Protein AF-A0A2H8TQ65-F1 (afdb_monomer_lite)

Radius of gyration: 16.46 Å; chains: 1; bounding box: 38×28×48 Å

Structure (mmCIF, N/CA/C/O backbone):
data_AF-A0A2H8TQ65-F1
#
_entry.id   AF-A0A2H8TQ65-F1
#
loop_
_atom_site.group_PDB
_atom_site.id
_atom_site.type_symbol
_atom_site.label_atom_id
_atom_site.label_alt_id
_atom_site.label_comp_id
_atom_site.label_asym_id
_atom_site.label_entity_id
_atom_site.label_seq_id
_atom_site.pdbx_PDB_ins_code
_atom_site.Cartn_x
_atom_site.Cartn_y
_atom_site.Cartn_z
_atom_site.occupancy
_atom_site.B_iso_or_equiv
_atom_site.auth_seq_id
_atom_site.auth_comp_id
_atom_site.auth_asym_id
_atom_site.auth_atom_id
_atom_site.pdbx_PDB_model_num
ATOM 1 N N . MET A 1 1 ? 9.289 -12.094 5.005 1.00 78.88 1 MET A N 1
ATOM 2 C CA . MET A 1 1 ? 9.339 -11.238 3.793 1.00 78.88 1 MET A CA 1
ATOM 3 C C . MET A 1 1 ? 9.386 -9.765 4.197 1.00 78.88 1 MET A C 1
ATOM 5 O O . MET A 1 1 ? 8.869 -9.458 5.260 1.00 78.88 1 MET A O 1
ATOM 9 N N . TYR A 1 2 ? 9.987 -8.863 3.402 1.00 85.81 2 TYR A N 1
ATOM 10 C CA . TYR A 1 2 ? 10.175 -7.441 3.773 1.00 85.81 2 TYR A CA 1
ATOM 11 C C . TYR A 1 2 ? 8.890 -6.758 4.275 1.00 85.81 2 TYR A C 1
ATOM 13 O O . TYR A 1 2 ? 8.906 -6.097 5.307 1.00 85.81 2 TYR A O 1
ATOM 21 N N . LEU A 1 3 ? 7.748 -7.005 3.622 1.00 86.94 3 LEU A N 1
ATOM 22 C CA . LEU A 1 3 ? 6.454 -6.434 4.022 1.00 86.94 3 LEU A CA 1
ATOM 23 C C . LEU A 1 3 ? 5.977 -6.828 5.429 1.00 86.94 3 LEU A C 1
ATOM 25 O O . LEU A 1 3 ? 5.141 -6.139 6.008 1.00 86.94 3 LEU A O 1
ATOM 29 N N . GLU A 1 4 ? 6.499 -7.907 6.008 1.00 87.75 4 GLU A N 1
ATOM 30 C CA . GLU A 1 4 ? 6.149 -8.306 7.375 1.00 87.75 4 GLU A CA 1
ATOM 31 C C . GLU A 1 4 ? 6.727 -7.342 8.425 1.00 87.75 4 GLU A C 1
ATOM 33 O O . GLU A 1 4 ? 6.226 -7.298 9.544 1.00 87.75 4 GLU A O 1
ATOM 38 N N . TYR A 1 5 ? 7.772 -6.577 8.086 1.00 86.62 5 TYR A N 1
ATOM 39 C CA . TYR A 1 5 ? 8.479 -5.684 9.015 1.00 86.62 5 TYR A CA 1
ATOM 40 C C . TYR A 1 5 ? 8.850 -4.316 8.425 1.00 86.62 5 TYR A C 1
ATOM 42 O O . TYR A 1 5 ? 9.547 -3.539 9.087 1.00 86.62 5 TYR A O 1
ATOM 50 N N . CYS A 1 6 ? 8.411 -4.015 7.197 1.00 88.44 6 CYS A N 1
ATOM 51 C CA . CYS A 1 6 ? 8.615 -2.710 6.578 1.00 88.44 6 CYS A CA 1
ATOM 52 C C . CYS A 1 6 ? 7.964 -1.613 7.420 1.00 88.44 6 CYS A C 1
ATOM 54 O O . CYS A 1 6 ? 6.943 -1.849 8.080 1.00 88.44 6 CYS A O 1
ATOM 56 N N . ASP A 1 7 ? 8.548 -0.424 7.385 1.00 89.94 7 ASP A N 1
ATOM 57 C CA . ASP A 1 7 ? 8.004 0.710 8.113 1.00 89.94 7 ASP A CA 1
ATOM 58 C C . ASP A 1 7 ? 6.762 1.253 7.397 1.00 89.94 7 ASP A C 1
ATOM 60 O O . ASP A 1 7 ? 6.669 1.277 6.161 1.00 89.94 7 ASP A O 1
ATOM 64 N N . ILE A 1 8 ? 5.773 1.623 8.206 1.00 92.69 8 ILE A N 1
ATOM 65 C CA . ILE A 1 8 ? 4.498 2.176 7.764 1.00 92.69 8 ILE A CA 1
ATOM 66 C C . ILE A 1 8 ? 4.249 3.496 8.487 1.00 92.69 8 ILE A C 1
ATOM 68 O O . ILE A 1 8 ? 4.570 3.644 9.665 1.00 92.69 8 ILE A O 1
ATOM 72 N N . GLU A 1 9 ? 3.671 4.457 7.780 1.00 93.94 9 GLU A N 1
ATOM 73 C CA . GLU A 1 9 ? 3.347 5.778 8.313 1.00 93.94 9 GLU A CA 1
ATOM 74 C C . GLU A 1 9 ? 1.854 5.876 8.589 1.00 93.94 9 GLU A C 1
ATOM 76 O O . GLU A 1 9 ? 1.044 5.445 7.767 1.00 93.94 9 GLU A O 1
ATOM 81 N N . TYR A 1 10 ? 1.472 6.470 9.719 1.00 94.44 10 TYR A N 1
ATOM 82 C CA . TYR A 1 10 ? 0.075 6.828 9.954 1.00 94.44 10 TYR A CA 1
ATOM 83 C C . TYR A 1 10 ? -0.437 7.756 8.844 1.00 94.44 10 TYR A C 1
ATOM 85 O O . TYR A 1 10 ? 0.244 8.705 8.457 1.00 94.44 10 TYR A O 1
ATOM 93 N N . PHE A 1 11 ? -1.655 7.509 8.359 1.00 94.75 11 PHE A N 1
ATOM 94 C CA . PHE A 1 11 ? -2.254 8.321 7.304 1.00 94.75 11 PHE A CA 1
ATOM 95 C C . PHE A 1 11 ? -3.602 8.924 7.696 1.00 94.75 11 PHE A C 1
ATOM 97 O O . PHE A 1 11 ? -3.734 10.148 7.757 1.00 94.75 11 PHE A O 1
ATOM 104 N N . SER A 1 12 ? -4.613 8.091 7.945 1.00 95.06 12 SER A N 1
ATOM 105 C CA . SER A 1 12 ? -5.949 8.562 8.322 1.00 95.06 12 SER A CA 1
ATOM 106 C C . SER A 1 12 ? -6.771 7.451 8.960 1.00 95.06 12 SER A C 1
ATOM 108 O O . SER A 1 12 ? -6.929 6.381 8.368 1.00 95.06 12 SER A O 1
ATOM 110 N N . GLY A 1 13 ? -7.305 7.707 10.156 1.00 92.50 13 GLY A N 1
ATOM 111 C CA . GLY A 1 13 ? -8.071 6.718 10.911 1.00 92.50 13 GLY A CA 1
ATOM 112 C C . GLY A 1 13 ? -7.276 5.407 11.056 1.00 92.50 13 GLY A C 1
ATOM 113 O O . GLY A 1 13 ? -6.128 5.448 11.494 1.00 92.50 13 GLY A O 1
ATOM 114 N N . PRO A 1 14 ? -7.826 4.246 10.663 1.00 93.44 14 PRO A N 1
ATOM 115 C CA . PRO A 1 14 ? -7.130 2.957 10.736 1.00 93.44 14 PRO A CA 1
ATOM 116 C C . PRO A 1 14 ? -6.158 2.689 9.567 1.00 93.44 14 PRO A C 1
ATOM 118 O O . PRO A 1 14 ? -5.599 1.595 9.475 1.00 93.44 14 PRO A O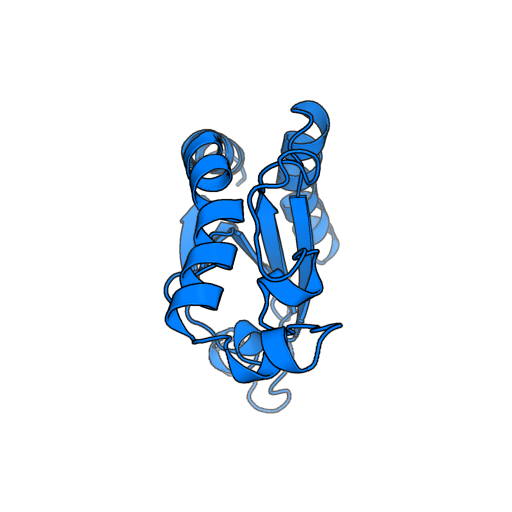 1
ATOM 121 N N . CYS A 1 15 ? -5.992 3.640 8.643 1.00 95.81 15 CYS A N 1
ATOM 122 C CA . CYS A 1 15 ? -5.192 3.488 7.433 1.00 95.81 15 CYS A CA 1
ATOM 123 C C . CYS A 1 15 ? -3.773 4.050 7.610 1.00 95.81 15 CYS A C 1
ATOM 125 O O . CYS A 1 15 ? -3.579 5.163 8.110 1.00 95.81 15 CYS A O 1
ATOM 127 N N . TYR A 1 16 ? -2.795 3.309 7.094 1.00 96.00 16 TYR A N 1
ATOM 128 C CA . TYR A 1 16 ? -1.375 3.657 7.032 1.00 96.00 16 TYR A CA 1
ATOM 129 C C . TYR A 1 16 ? -0.875 3.683 5.577 1.00 96.00 16 TYR A C 1
ATOM 131 O O . TYR A 1 16 ? -1.568 3.212 4.672 1.00 96.00 16 TYR A O 1
ATOM 139 N N . LYS A 1 17 ? 0.337 4.200 5.348 1.00 96.25 17 LYS A N 1
ATOM 140 C CA . LYS A 1 17 ? 1.057 4.184 4.061 1.00 96.25 17 LYS A CA 1
ATOM 141 C C . LYS A 1 17 ? 2.366 3.411 4.159 1.00 96.25 17 LYS A C 1
ATOM 143 O O . LYS A 1 17 ? 3.012 3.419 5.202 1.00 96.25 17 LYS A O 1
ATOM 148 N N . ILE A 1 18 ? 2.788 2.795 3.057 1.00 92.88 18 ILE A N 1
ATOM 149 C CA . ILE A 1 18 ? 4.133 2.210 2.935 1.00 92.88 18 ILE A CA 1
ATOM 150 C C . ILE A 1 18 ? 5.140 3.328 2.630 1.00 92.88 18 ILE A C 1
ATOM 152 O O . ILE A 1 18 ? 4.923 4.097 1.691 1.00 92.88 18 ILE A O 1
ATOM 156 N N . ILE A 1 19 ? 6.239 3.408 3.385 1.00 87.88 19 ILE A N 1
ATOM 157 C CA . ILE A 1 19 ? 7.237 4.483 3.238 1.00 87.88 19 ILE A CA 1
ATOM 158 C C . ILE A 1 19 ? 8.365 4.049 2.292 1.00 87.88 19 ILE A C 1
ATOM 160 O O . ILE A 1 19 ? 8.502 4.574 1.183 1.00 87.88 19 ILE A O 1
ATOM 164 N N . ASP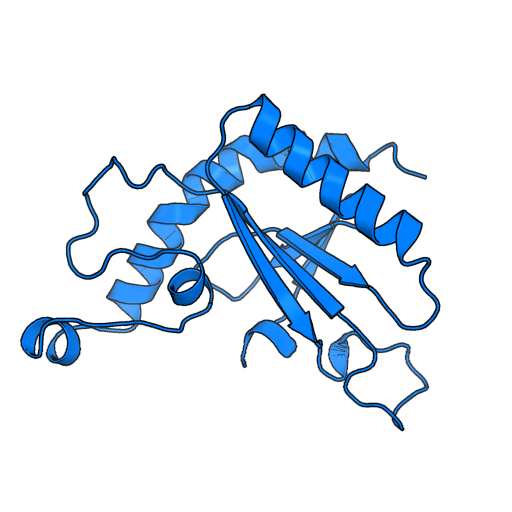 A 1 20 ? 9.108 3.019 2.696 1.00 85.56 20 ASP A N 1
ATOM 165 C CA . ASP A 1 20 ? 10.388 2.629 2.091 1.00 85.56 20 ASP A CA 1
ATOM 166 C C . ASP A 1 20 ? 10.244 1.474 1.097 1.00 85.56 20 ASP A C 1
ATOM 168 O O . ASP A 1 20 ? 10.980 0.488 1.110 1.00 85.56 20 ASP A O 1
ATOM 172 N N . TYR A 1 21 ? 9.248 1.581 0.219 1.00 91.44 21 TYR A N 1
ATOM 173 C CA . TYR A 1 21 ? 9.010 0.591 -0.824 1.00 91.44 21 TYR A CA 1
ATOM 174 C C . TYR A 1 21 ? 8.591 1.263 -2.143 1.00 91.44 21 TYR A C 1
ATOM 176 O O . TYR A 1 21 ? 7.879 2.279 -2.112 1.00 91.44 21 TYR A O 1
ATOM 184 N N . PRO A 1 22 ? 9.027 0.746 -3.312 1.00 92.44 22 PRO A N 1
ATOM 185 C CA . PRO A 1 22 ? 8.710 1.361 -4.599 1.00 92.44 22 PRO A CA 1
ATOM 186 C C . PRO A 1 22 ? 7.214 1.342 -4.921 1.00 92.44 22 PRO A C 1
ATOM 188 O O . PRO A 1 22 ? 6.691 2.351 -5.389 1.00 92.44 22 PRO A O 1
ATOM 191 N N . SER A 1 23 ? 6.516 0.240 -4.628 1.00 93.56 23 SER A N 1
ATOM 192 C CA . SER A 1 23 ? 5.063 0.145 -4.808 1.00 93.56 23 SER A CA 1
ATOM 193 C C . SER A 1 23 ? 4.333 0.995 -3.763 1.00 93.56 23 SER A C 1
ATOM 195 O O . SER A 1 23 ? 4.323 0.650 -2.578 1.00 93.56 23 SER A O 1
ATOM 197 N N . LYS A 1 24 ? 3.683 2.082 -4.188 1.00 95.12 24 LYS A N 1
ATOM 198 C CA . LYS A 1 24 ? 2.918 2.980 -3.310 1.00 95.12 24 LYS A CA 1
ATOM 199 C C . LYS A 1 24 ? 1.557 2.387 -2.976 1.00 95.12 24 LYS A C 1
ATOM 201 O O . LYS A 1 24 ? 0.770 2.082 -3.867 1.00 95.12 24 LYS A O 1
ATOM 206 N N . GLY A 1 25 ? 1.284 2.206 -1.688 1.00 95.88 25 GLY A N 1
ATOM 207 C CA . GLY A 1 25 ? 0.078 1.530 -1.230 1.00 95.88 25 GLY A CA 1
ATOM 208 C C . GLY A 1 25 ? -0.313 1.892 0.192 1.00 95.88 25 GLY A C 1
ATOM 209 O O . GLY A 1 25 ? 0.443 2.529 0.932 1.00 95.88 25 GLY A O 1
ATOM 210 N N . PHE A 1 26 ? -1.513 1.456 0.546 1.00 97.44 26 PHE A N 1
ATOM 211 C CA . PHE A 1 26 ? -2.106 1.611 1.864 1.00 97.44 26 PHE A CA 1
ATOM 212 C C . PHE A 1 26 ? -1.970 0.324 2.668 1.00 97.44 26 PHE A C 1
ATOM 214 O O . PHE A 1 26 ? -1.909 -0.771 2.101 1.00 97.44 26 PHE A O 1
ATOM 221 N N . VAL A 1 27 ? -1.936 0.458 3.991 1.00 96.38 27 VAL A N 1
ATOM 222 C CA . VAL A 1 27 ? -1.791 -0.667 4.915 1.00 96.38 27 VAL A CA 1
ATOM 223 C C . VAL A 1 27 ? -2.813 -0.556 6.036 1.00 96.38 27 VAL A C 1
ATOM 225 O O . VAL A 1 27 ? -3.004 0.514 6.609 1.00 96.38 27 VAL A O 1
ATOM 228 N N . PHE A 1 28 ? -3.436 -1.680 6.370 1.00 95.88 28 PHE A N 1
ATOM 229 C CA . PHE A 1 28 ? -4.248 -1.849 7.571 1.00 95.88 28 PHE A CA 1
ATOM 230 C C . PHE A 1 28 ? -3.620 -2.922 8.447 1.00 95.88 28 PHE A C 1
ATOM 232 O O . PHE A 1 28 ? -3.145 -3.938 7.936 1.00 95.88 28 PHE A O 1
ATOM 239 N N . VAL A 1 29 ? -3.643 -2.710 9.760 1.00 93.94 29 VAL A N 1
ATOM 240 C CA . VAL A 1 29 ? -3.070 -3.639 10.737 1.00 93.94 29 VAL A CA 1
ATOM 241 C C . VAL A 1 29 ? -4.180 -4.148 11.646 1.00 93.94 29 VAL A C 1
ATOM 243 O O . VAL A 1 29 ? -4.878 -3.352 12.265 1.00 93.94 29 VAL A O 1
ATOM 246 N N . LEU A 1 30 ? -4.346 -5.466 11.703 1.00 92.44 30 LEU A N 1
ATOM 247 C CA . LEU A 1 30 ? -5.160 -6.160 12.695 1.00 92.44 30 LEU A CA 1
ATOM 248 C C . LEU A 1 30 ? -4.228 -6.645 13.800 1.00 92.44 30 LEU A C 1
ATOM 250 O O . LEU A 1 30 ? -3.359 -7.484 13.542 1.00 92.44 30 LEU A O 1
ATOM 254 N N . LYS A 1 31 ? -4.414 -6.139 15.013 1.00 88.38 31 LYS A N 1
ATOM 255 C CA . LYS A 1 31 ? -3.644 -6.522 16.195 1.00 88.38 31 LYS A CA 1
ATOM 256 C C . LYS A 1 31 ? -4.391 -7.543 17.041 1.00 88.38 31 LYS A C 1
ATOM 258 O O . LYS A 1 31 ? -5.604 -7.724 16.926 1.00 88.38 31 LYS A O 1
ATOM 263 N N . SER A 1 32 ? -3.658 -8.207 17.930 1.00 82.44 32 SER A N 1
ATOM 264 C CA . SER A 1 32 ? -4.268 -9.059 18.951 1.00 82.44 32 SER A CA 1
ATOM 265 C C . SER A 1 32 ? -5.231 -8.237 19.819 1.00 82.44 32 SER A C 1
ATOM 267 O O . SER A 1 32 ? -4.859 -7.183 20.335 1.00 82.44 32 SER A O 1
ATOM 269 N N . GLY A 1 33 ? -6.471 -8.709 19.960 1.00 82.81 33 GLY A N 1
ATOM 270 C CA . GLY A 1 33 ? -7.541 -8.019 20.690 1.00 82.81 33 GLY A CA 1
ATOM 271 C C . GLY A 1 33 ? -8.449 -7.131 19.832 1.00 82.81 33 GLY A C 1
ATOM 272 O O . GLY A 1 33 ? -9.528 -6.762 20.296 1.00 82.81 33 GLY A O 1
ATOM 273 N N . ASP A 1 34 ? -8.082 -6.841 18.581 1.00 88.00 34 ASP A N 1
ATOM 274 C CA . ASP A 1 34 ? -8.953 -6.094 17.674 1.00 88.00 34 ASP A CA 1
ATOM 275 C C . ASP A 1 34 ? -10.176 -6.928 17.255 1.00 88.00 34 ASP A C 1
ATOM 277 O O . ASP A 1 34 ? -10.109 -8.142 17.033 1.00 88.00 34 ASP A O 1
ATOM 281 N N . SER A 1 35 ? -11.317 -6.260 17.067 1.00 92.94 35 SER A N 1
ATOM 282 C CA . SER A 1 35 ? -12.498 -6.891 16.470 1.00 92.94 35 SER A CA 1
ATOM 283 C C . SER A 1 35 ? -12.232 -7.201 14.998 1.00 92.94 35 SER A C 1
ATOM 285 O O . SER A 1 35 ? -12.227 -6.297 14.157 1.00 92.94 35 SER A O 1
ATOM 287 N N . LEU A 1 36 ? -12.109 -8.490 14.663 1.00 93.56 36 LEU A N 1
ATOM 288 C CA . LEU A 1 36 ? -11.977 -8.948 13.276 1.00 93.56 36 LEU A CA 1
ATOM 289 C C . LEU A 1 36 ? -13.106 -8.401 12.389 1.00 93.56 36 LEU A C 1
ATOM 291 O O . LEU A 1 36 ? -12.867 -7.993 11.257 1.00 93.56 36 LEU A O 1
ATOM 295 N N . SER A 1 37 ? -14.337 -8.352 12.907 1.00 95.75 37 SER A N 1
ATOM 296 C CA . SER A 1 37 ? -15.485 -7.845 12.148 1.00 95.75 37 SER A CA 1
ATOM 297 C C . SER A 1 37 ? -15.361 -6.353 11.825 1.00 95.75 37 SER A C 1
ATOM 299 O O . SER A 1 37 ? -15.666 -5.941 10.707 1.00 95.75 37 SER A O 1
ATOM 301 N N . SER A 1 38 ? -14.880 -5.546 12.775 1.00 94.19 38 SER A N 1
ATOM 302 C CA . SER A 1 38 ? -14.648 -4.115 12.570 1.00 94.19 38 SER A CA 1
ATOM 303 C C . SER A 1 38 ? -13.485 -3.892 11.608 1.00 94.19 38 SER A C 1
ATOM 305 O O . SER A 1 38 ? -13.599 -3.086 10.690 1.00 94.19 38 SER A O 1
ATOM 307 N N . PHE A 1 39 ? -12.411 -4.670 11.747 1.00 95.38 39 PHE A N 1
ATOM 308 C CA . PHE A 1 39 ? -11.267 -4.629 10.842 1.00 95.38 39 PHE A CA 1
ATOM 309 C C . PHE A 1 39 ? -11.653 -4.951 9.393 1.00 95.38 39 PHE A C 1
ATOM 311 O O . PHE A 1 39 ? -11.334 -4.192 8.479 1.00 95.38 39 PHE A O 1
ATOM 318 N N . VAL A 1 40 ? -12.399 -6.038 9.170 1.00 96.38 40 VAL A N 1
ATOM 319 C CA . VAL A 1 40 ? -12.863 -6.418 7.827 1.00 96.38 40 VAL A CA 1
ATOM 320 C C . VAL A 1 40 ? -13.755 -5.330 7.229 1.00 96.38 40 VAL A C 1
ATOM 322 O O . VAL A 1 40 ? -13.584 -4.998 6.059 1.00 96.38 40 VAL A O 1
ATOM 325 N N . LYS A 1 41 ? -14.658 -4.725 8.016 1.00 96.06 41 LYS A N 1
ATOM 326 C CA . LYS A 1 41 ? -15.475 -3.584 7.562 1.00 96.06 41 LYS A CA 1
ATOM 327 C C . LYS A 1 41 ? -14.602 -2.407 7.130 1.00 96.06 41 LYS A C 1
ATOM 329 O O . LYS A 1 41 ? -14.807 -1.868 6.048 1.00 96.06 41 LYS A O 1
ATOM 334 N N . THR A 1 42 ? -13.610 -2.050 7.939 1.00 95.75 42 THR A N 1
ATOM 335 C CA . THR A 1 42 ? -12.656 -0.977 7.644 1.00 95.75 42 THR A CA 1
ATOM 336 C C . THR A 1 42 ? -11.926 -1.199 6.323 1.00 95.75 42 THR A C 1
ATOM 338 O O . THR A 1 42 ? -11.898 -0.301 5.484 1.00 95.75 42 THR A O 1
ATOM 341 N N . VAL A 1 43 ? -11.371 -2.394 6.111 1.00 97.62 43 VAL A N 1
ATOM 342 C CA . VAL A 1 43 ? -10.672 -2.753 4.868 1.00 97.62 43 VAL A CA 1
ATOM 343 C C . VAL A 1 43 ? -11.645 -2.744 3.682 1.00 97.62 43 VAL A C 1
ATOM 345 O O . VAL A 1 43 ? -11.331 -2.228 2.607 1.00 97.62 43 VAL A O 1
ATOM 348 N N . PHE A 1 44 ? -12.857 -3.267 3.883 1.00 97.31 44 PHE A N 1
ATOM 349 C CA . PHE A 1 44 ? -13.890 -3.324 2.854 1.00 97.31 44 PHE A CA 1
ATOM 350 C C . PHE A 1 44 ? -14.340 -1.938 2.379 1.00 97.31 44 PHE A C 1
ATOM 352 O O . PHE A 1 44 ? -14.643 -1.793 1.201 1.00 97.31 44 PHE A O 1
ATOM 359 N N . ILE A 1 45 ? -14.343 -0.909 3.233 1.00 97.19 45 ILE A N 1
ATOM 360 C CA . ILE A 1 45 ? -14.700 0.465 2.832 1.00 97.19 45 ILE A CA 1
ATOM 361 C C . ILE A 1 45 ? -13.805 0.963 1.688 1.00 97.19 45 ILE A C 1
ATOM 363 O O . ILE A 1 45 ? -14.321 1.445 0.677 1.00 97.19 45 ILE A O 1
ATOM 367 N N . MET A 1 46 ? -12.485 0.785 1.799 1.00 97.31 46 MET A N 1
ATOM 368 C CA . MET A 1 46 ? -11.547 1.145 0.731 1.00 97.31 46 MET A CA 1
ATOM 369 C C . MET A 1 46 ? -11.753 0.277 -0.511 1.00 97.31 46 MET A C 1
ATOM 371 O O . MET A 1 46 ? -11.828 0.807 -1.616 1.00 97.31 46 MET A O 1
ATOM 375 N N . ILE A 1 47 ? -11.864 -1.046 -0.348 1.00 97.69 47 ILE A N 1
ATOM 376 C CA . ILE A 1 47 ? -12.047 -1.966 -1.483 1.00 97.69 47 ILE A CA 1
ATOM 377 C C . ILE A 1 47 ? -13.326 -1.624 -2.249 1.00 97.69 47 ILE A C 1
ATOM 379 O O . ILE A 1 47 ? -13.302 -1.527 -3.474 1.00 97.69 47 ILE A O 1
ATOM 383 N N . ASN A 1 48 ? -14.429 -1.385 -1.540 1.00 97.94 48 ASN A N 1
ATOM 384 C CA . ASN A 1 48 ? -15.693 -0.989 -2.140 1.00 97.94 48 ASN A CA 1
ATOM 385 C C . ASN A 1 48 ? -15.547 0.345 -2.882 1.00 97.94 48 ASN A C 1
ATOM 387 O O . ASN A 1 48 ? -15.979 0.436 -4.023 1.00 97.94 48 ASN A O 1
ATOM 391 N N . TYR A 1 49 ? -14.884 1.355 -2.305 1.00 97.69 49 TYR A N 1
ATOM 392 C CA . TYR A 1 49 ? -14.592 2.602 -3.025 1.00 97.69 49 TYR A CA 1
ATOM 393 C C . TYR A 1 49 ? -13.838 2.343 -4.343 1.00 97.69 49 TYR A C 1
ATOM 395 O O . TYR A 1 49 ? -14.266 2.821 -5.396 1.00 97.69 49 TYR A O 1
ATOM 403 N N . LEU A 1 50 ? -12.766 1.543 -4.309 1.00 97.56 50 LEU A N 1
ATOM 404 C CA . LEU A 1 50 ? -11.973 1.221 -5.499 1.00 97.56 50 LEU A CA 1
ATOM 405 C C . LEU A 1 50 ? -12.813 0.487 -6.553 1.00 97.56 50 LEU A C 1
ATOM 407 O O . LEU A 1 50 ? -12.727 0.807 -7.737 1.00 97.56 50 LEU A O 1
ATOM 411 N N . GLN A 1 51 ? -13.668 -0.446 -6.128 1.00 97.25 51 GLN A N 1
ATOM 412 C CA . GLN A 1 51 ? -14.594 -1.160 -7.008 1.00 97.25 51 GLN A CA 1
ATOM 413 C C . GLN A 1 51 ? -15.631 -0.223 -7.640 1.00 97.25 51 GLN A C 1
ATOM 415 O O . GLN A 1 51 ? -15.791 -0.238 -8.857 1.00 97.25 51 GLN A O 1
ATOM 420 N N . GLN A 1 52 ? -16.284 0.641 -6.856 1.00 97.69 52 GLN A N 1
ATOM 421 C CA . GLN A 1 52 ? -17.282 1.595 -7.364 1.00 97.69 52 GLN A CA 1
ATOM 422 C C . GLN A 1 52 ? -16.683 2.596 -8.361 1.00 97.69 52 GLN A C 1
ATOM 424 O O . GLN A 1 52 ? -17.365 3.066 -9.271 1.00 97.69 52 GLN A O 1
ATOM 429 N N . LYS A 1 53 ? -15.398 2.926 -8.207 1.00 96.44 53 LYS A N 1
ATOM 430 C CA . LYS A 1 53 ? -14.659 3.809 -9.117 1.00 96.44 53 LYS A CA 1
ATOM 431 C C . LYS A 1 53 ? -13.997 3.073 -10.288 1.00 96.44 53 LYS A C 1
ATOM 433 O O . LYS A 1 53 ? -13.357 3.727 -11.104 1.00 96.44 53 LYS A O 1
ATOM 438 N N . ASN A 1 54 ? -14.159 1.750 -10.396 1.00 94.88 54 ASN A N 1
ATOM 439 C CA . ASN A 1 54 ? -13.486 0.900 -11.386 1.00 94.88 54 ASN A CA 1
ATOM 440 C C . ASN A 1 54 ? -11.954 1.061 -11.389 1.00 94.88 54 ASN A C 1
ATOM 442 O O . ASN A 1 54 ? -11.320 1.053 -12.443 1.00 94.88 54 ASN A O 1
ATOM 446 N N . ILE A 1 55 ? -11.352 1.214 -10.208 1.00 94.75 55 ILE A N 1
ATOM 447 C CA . ILE A 1 55 ? -9.905 1.375 -10.048 1.00 94.75 55 ILE A CA 1
ATOM 448 C C . ILE A 1 55 ? -9.271 -0.010 -9.870 1.00 94.75 55 ILE A C 1
ATOM 450 O O . ILE A 1 55 ? -9.580 -0.702 -8.889 1.00 94.75 55 ILE A O 1
ATOM 454 N N . PRO A 1 56 ? -8.374 -0.440 -10.778 1.00 93.94 56 PRO A N 1
ATOM 455 C CA . PRO A 1 56 ? -7.646 -1.688 -10.616 1.00 93.94 56 PRO A CA 1
ATOM 456 C C . PRO A 1 56 ? -6.807 -1.664 -9.338 1.00 93.94 56 PRO A C 1
ATOM 458 O O . PRO A 1 56 ? -6.146 -0.672 -9.024 1.00 93.94 56 PRO A O 1
ATOM 461 N N . HIS A 1 57 ? -6.825 -2.767 -8.597 1.00 94.44 57 HIS A N 1
ATOM 462 C CA . HIS A 1 57 ? -6.105 -2.863 -7.336 1.00 94.44 57 HIS A CA 1
ATOM 463 C C . HIS A 1 57 ? -5.655 -4.290 -7.038 1.00 94.44 57 HIS A C 1
ATOM 465 O O . HIS A 1 57 ? -6.260 -5.263 -7.487 1.00 94.44 57 HIS A O 1
ATOM 471 N N . ASN A 1 58 ? -4.585 -4.403 -6.258 1.00 94.25 58 ASN A N 1
ATOM 472 C CA . ASN A 1 58 ? -4.121 -5.660 -5.688 1.00 94.25 58 ASN A CA 1
ATOM 473 C C . ASN A 1 58 ? -4.217 -5.598 -4.167 1.00 94.25 58 ASN A C 1
ATOM 475 O O . ASN A 1 58 ? -3.959 -4.558 -3.562 1.00 94.25 58 ASN A O 1
ATOM 479 N N . ILE A 1 59 ? -4.566 -6.734 -3.566 1.00 94.69 59 ILE A N 1
ATOM 480 C CA . ILE A 1 59 ? -4.655 -6.906 -2.118 1.00 94.69 59 ILE A CA 1
ATOM 481 C C . ILE A 1 59 ? -3.686 -8.015 -1.730 1.00 94.69 59 ILE A C 1
ATOM 483 O O . ILE A 1 59 ? -3.653 -9.064 -2.377 1.00 94.69 59 ILE A O 1
ATOM 487 N N . PHE A 1 60 ? -2.915 -7.793 -0.674 1.00 93.69 60 PHE A N 1
ATOM 488 C CA . PHE A 1 60 ? -2.006 -8.792 -0.133 1.00 93.69 60 PHE A CA 1
ATOM 489 C C . PHE A 1 60 ? -2.098 -8.845 1.386 1.00 93.69 60 PHE A C 1
ATOM 491 O O . PHE A 1 60 ? -2.169 -7.815 2.05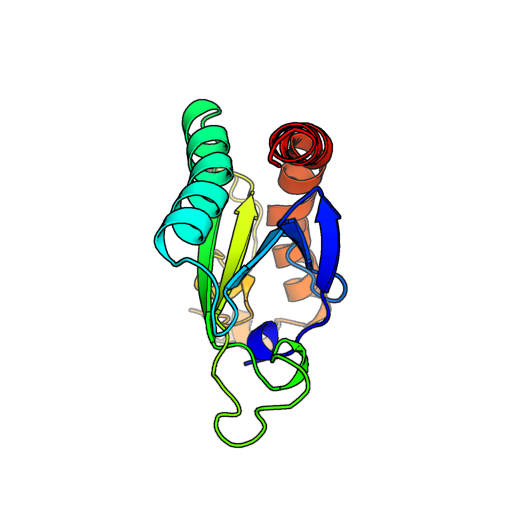1 1.00 93.69 60 PHE A O 1
ATOM 498 N N . LEU A 1 61 ? -2.106 -10.057 1.933 1.00 93.25 61 LEU A N 1
ATOM 499 C CA . LEU A 1 61 ? -2.249 -10.300 3.360 1.00 93.25 61 LEU A CA 1
ATOM 500 C C . LEU A 1 61 ? -1.032 -11.062 3.861 1.00 93.25 61 LEU A C 1
ATOM 502 O O . LEU A 1 61 ? -0.631 -12.064 3.272 1.00 93.25 61 LEU A O 1
ATOM 506 N N . THR A 1 62 ? -0.473 -10.612 4.977 1.00 90.81 62 THR A N 1
ATOM 507 C CA . THR A 1 62 ? 0.624 -11.307 5.650 1.00 90.81 62 THR A CA 1
ATOM 508 C C . THR A 1 62 ? 0.557 -11.091 7.150 1.00 90.81 62 THR A C 1
ATOM 510 O O . THR A 1 62 ? -0.002 -10.103 7.622 1.00 90.81 62 THR A O 1
ATOM 513 N N . ARG A 1 63 ? 1.157 -11.996 7.921 1.00 89.00 63 ARG A N 1
ATOM 514 C CA . ARG A 1 63 ? 1.426 -11.717 9.334 1.00 89.00 63 ARG A CA 1
ATOM 515 C C . ARG A 1 63 ? 2.472 -10.607 9.442 1.00 89.00 63 ARG A C 1
ATOM 517 O O . ARG A 1 63 ? 3.378 -10.548 8.611 1.00 89.00 63 ARG A O 1
ATOM 524 N N . ALA A 1 64 ? 2.337 -9.738 10.435 1.00 82.88 64 ALA A N 1
ATOM 525 C CA . ALA A 1 64 ? 3.378 -8.783 10.795 1.00 82.88 64 ALA A CA 1
ATOM 526 C C . ALA A 1 64 ? 4.377 -9.442 11.758 1.00 82.88 64 ALA A C 1
ATOM 528 O O . ALA A 1 64 ? 4.011 -10.343 12.517 1.00 82.88 64 ALA A O 1
ATOM 529 N N . LEU A 1 65 ? 5.627 -8.987 11.730 1.00 76.12 65 LEU A N 1
ATOM 530 C CA . LEU A 1 65 ? 6.615 -9.279 12.768 1.00 76.12 65 LEU A CA 1
ATOM 531 C C . LEU A 1 65 ? 6.505 -8.269 13.923 1.00 76.12 65 LEU A C 1
ATOM 533 O O . LEU A 1 65 ? 5.651 -7.383 13.939 1.00 76.12 65 LEU A O 1
ATOM 537 N N . THR A 1 66 ? 7.429 -8.397 14.875 1.00 65.50 66 THR A N 1
ATO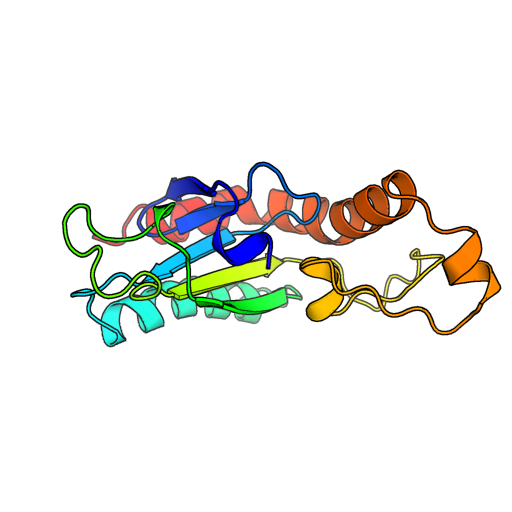M 538 C CA . THR A 1 66 ? 7.472 -7.768 16.201 1.00 65.50 66 THR A CA 1
ATOM 539 C C . THR A 1 66 ? 7.142 -6.272 16.272 1.00 65.50 66 THR A C 1
ATOM 541 O O . THR A 1 66 ? 6.643 -5.821 17.297 1.00 65.50 66 THR A O 1
ATOM 544 N N . LYS A 1 67 ? 7.388 -5.497 15.207 1.00 68.88 67 LYS A N 1
ATOM 545 C CA . LYS A 1 67 ? 7.200 -4.035 15.193 1.00 68.88 67 LYS A CA 1
ATOM 546 C C . LYS A 1 67 ? 5.746 -3.583 15.380 1.00 68.88 67 LYS A C 1
ATOM 548 O O . LYS A 1 67 ? 5.525 -2.515 15.939 1.00 68.88 67 LYS A O 1
ATOM 553 N N . ASP A 1 68 ? 4.782 -4.388 14.940 1.00 67.06 68 ASP A N 1
ATOM 554 C CA . ASP A 1 68 ? 3.356 -4.032 14.998 1.00 67.06 68 ASP A CA 1
ATOM 555 C C . ASP A 1 68 ? 2.615 -4.658 16.183 1.00 67.06 68 ASP A C 1
ATOM 557 O O . ASP A 1 68 ? 1.433 -4.363 16.389 1.00 67.06 68 ASP A O 1
ATOM 561 N N . LEU A 1 69 ? 3.291 -5.530 16.942 1.00 63.53 69 LEU A N 1
ATOM 562 C CA . LEU A 1 69 ? 2.698 -6.222 18.081 1.00 63.53 69 LEU A CA 1
ATOM 563 C C . LEU A 1 69 ? 2.323 -5.221 19.176 1.00 63.53 69 LEU A C 1
ATOM 565 O O . LEU A 1 69 ? 2.948 -4.171 19.346 1.00 63.53 69 LEU A O 1
ATOM 569 N N . ASN A 1 70 ? 1.335 -5.593 19.987 1.00 60.41 70 ASN A N 1
ATOM 570 C CA . ASN A 1 70 ? 1.108 -4.906 21.251 1.00 60.41 70 ASN A CA 1
ATOM 571 C C . ASN A 1 70 ? 2.361 -5.052 22.122 1.00 60.41 70 ASN A C 1
ATOM 573 O O . ASN A 1 70 ? 2.844 -6.162 22.357 1.00 60.41 70 ASN A O 1
ATOM 577 N N . THR A 1 71 ? 2.888 -3.922 22.594 1.00 57.12 71 THR A N 1
ATOM 578 C CA . THR A 1 71 ? 4.061 -3.866 23.469 1.00 57.12 71 THR A CA 1
ATOM 579 C C . THR A 1 71 ? 3.767 -4.643 24.753 1.00 57.12 71 THR A C 1
ATOM 581 O O . THR A 1 71 ? 3.091 -4.132 25.642 1.00 57.12 71 THR A O 1
ATOM 584 N N . GLY A 1 72 ? 4.220 -5.894 24.835 1.00 55.19 72 GLY A N 1
ATOM 585 C CA . GLY A 1 72 ? 4.017 -6.748 26.008 1.00 55.19 72 GLY A CA 1
ATOM 586 C C . GLY A 1 72 ? 3.839 -8.235 25.707 1.00 55.19 72 GLY A C 1
ATOM 587 O O . GLY A 1 72 ? 4.132 -9.045 26.581 1.00 55.19 72 GLY A O 1
ATOM 588 N N . ASP A 1 73 ? 3.430 -8.613 24.492 1.00 55.75 73 ASP A N 1
ATOM 589 C CA . ASP A 1 73 ? 3.229 -10.021 24.124 1.00 55.75 73 ASP A CA 1
ATOM 590 C C . ASP A 1 73 ? 4.318 -10.509 23.160 1.00 55.75 73 ASP A C 1
ATOM 592 O O . ASP A 1 73 ? 4.129 -10.621 21.950 1.00 55.75 73 ASP A O 1
ATOM 596 N N . PHE A 1 74 ? 5.507 -10.756 23.714 1.00 59.69 74 PHE A N 1
ATOM 597 C CA . PHE A 1 74 ? 6.656 -11.290 22.972 1.00 59.69 74 PHE A CA 1
ATOM 598 C C . PHE A 1 74 ? 6.602 -12.816 22.795 1.00 59.69 74 PHE A C 1
ATOM 600 O O . PHE A 1 74 ? 7.483 -13.383 22.149 1.00 59.69 74 PHE A O 1
ATOM 607 N N . ASN A 1 75 ? 5.592 -13.480 23.368 1.00 60.97 75 ASN A N 1
ATOM 608 C CA . ASN A 1 75 ? 5.462 -14.935 23.327 1.00 60.97 75 ASN A CA 1
ATOM 609 C C . ASN A 1 75 ? 4.900 -15.431 21.983 1.00 60.97 75 ASN A C 1
ATOM 611 O O . ASN A 1 75 ? 5.215 -16.549 21.579 1.00 60.97 75 ASN A O 1
ATOM 615 N N . ASP A 1 76 ? 4.143 -14.595 21.261 1.00 63.75 76 ASP A N 1
ATOM 616 C CA . ASP A 1 76 ? 3.751 -14.830 19.867 1.00 63.75 76 ASP A CA 1
ATOM 617 C C . ASP A 1 76 ? 4.231 -13.676 18.976 1.00 63.75 76 ASP A C 1
ATOM 619 O O . ASP A 1 76 ? 3.547 -12.675 18.752 1.00 63.75 76 ASP A O 1
ATOM 623 N N . LEU A 1 77 ? 5.436 -13.847 18.424 1.00 61.81 77 LEU A N 1
ATOM 624 C CA . LEU A 1 77 ? 6.098 -12.874 17.549 1.00 61.81 77 LEU A CA 1
ATOM 625 C C . LEU A 1 77 ? 5.338 -12.592 16.229 1.00 61.81 77 LEU A C 1
ATOM 627 O O . LEU A 1 77 ? 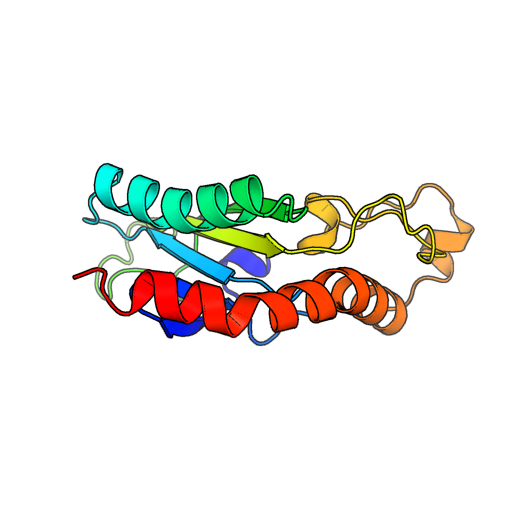5.833 -11.821 15.404 1.00 61.81 77 LEU A O 1
ATOM 631 N N . ARG A 1 78 ? 4.176 -13.228 15.988 1.00 66.00 78 ARG A N 1
ATOM 632 C CA . ARG A 1 78 ? 3.360 -13.105 14.767 1.00 66.00 78 ARG A CA 1
ATOM 633 C C . ARG A 1 78 ? 1.851 -12.977 15.045 1.00 66.00 78 ARG A C 1
ATOM 635 O O . ARG A 1 78 ? 1.031 -13.487 14.266 1.00 66.00 78 ARG A O 1
ATOM 642 N N . ASN A 1 79 ? 1.475 -12.272 16.116 1.00 76.00 79 ASN A N 1
ATOM 643 C CA . ASN A 1 79 ? 0.072 -12.089 16.518 1.00 76.00 79 ASN A CA 1
ATOM 644 C C . ASN A 1 79 ? -0.692 -10.969 15.770 1.00 76.00 79 ASN A C 1
ATOM 646 O O . ASN A 1 79 ? -1.856 -10.716 16.076 1.00 76.00 79 ASN A O 1
ATOM 650 N N . CYS A 1 80 ? -0.071 -10.316 14.782 1.00 85.25 80 CYS A N 1
ATOM 651 C CA . CYS A 1 80 ? -0.684 -9.249 13.984 1.00 85.25 80 CYS A CA 1
ATOM 652 C C . CYS A 1 80 ? -0.778 -9.622 12.496 1.00 85.25 80 CYS A C 1
ATOM 654 O O . CYS A 1 80 ? 0.034 -10.397 11.983 1.00 85.25 80 CYS A O 1
ATOM 656 N N . VAL A 1 81 ? -1.744 -9.043 11.782 1.00 91.44 81 VAL A N 1
ATOM 657 C CA . VAL A 1 81 ? -1.937 -9.206 10.331 1.00 91.44 81 VAL A CA 1
ATOM 658 C C . VAL A 1 81 ? -1.888 -7.843 9.652 1.00 91.44 81 VAL A C 1
ATOM 660 O O . VAL A 1 81 ? -2.585 -6.922 10.063 1.00 91.44 81 VAL A O 1
ATOM 663 N N . ARG A 1 82 ? -1.102 -7.726 8.581 1.00 93.56 82 ARG A N 1
ATOM 664 C CA . ARG A 1 82 ? -1.105 -6.584 7.664 1.00 93.56 82 ARG A CA 1
ATOM 665 C C . ARG A 1 82 ? -1.910 -6.918 6.417 1.00 93.56 82 ARG A C 1
ATOM 667 O O . ARG A 1 82 ? -1.708 -7.972 5.809 1.00 93.56 82 ARG A O 1
ATOM 674 N N . VAL A 1 83 ? -2.768 -5.991 6.012 1.00 96.25 83 VAL A N 1
ATOM 675 C CA . VAL A 1 83 ? -3.448 -5.995 4.716 1.00 96.25 83 VAL A CA 1
ATOM 676 C C . VAL A 1 83 ? -2.923 -4.821 3.907 1.00 96.25 83 VAL A C 1
ATOM 678 O O . VAL A 1 83 ? -3.140 -3.668 4.270 1.00 96.25 83 VAL A O 1
ATOM 681 N N . PHE A 1 84 ? -2.234 -5.128 2.818 1.00 96.06 84 PHE A N 1
ATOM 682 C CA . PHE A 1 84 ? -1.715 -4.167 1.857 1.00 96.06 84 PHE A CA 1
ATOM 683 C C . PHE A 1 84 ? -2.692 -4.009 0.699 1.00 96.06 84 PHE A C 1
ATOM 685 O O . PHE A 1 84 ? -3.197 -5.006 0.178 1.00 96.06 84 PHE A O 1
ATOM 692 N N . ILE A 1 85 ? -2.929 -2.767 0.285 1.00 97.06 85 ILE A N 1
ATOM 693 C CA . ILE A 1 85 ? -3.769 -2.430 -0.864 1.00 97.06 85 ILE A CA 1
ATOM 694 C C . ILE A 1 85 ? -3.002 -1.470 -1.769 1.00 97.06 85 ILE A C 1
ATOM 696 O O . ILE A 1 85 ? -2.658 -0.357 -1.369 1.00 97.06 85 ILE A O 1
ATOM 700 N N . TRP A 1 86 ? -2.769 -1.892 -3.009 1.00 95.88 86 TRP A N 1
ATOM 701 C CA . TRP A 1 86 ? -2.159 -1.065 -4.049 1.00 95.88 86 TRP A CA 1
ATOM 702 C C . TRP A 1 86 ? -3.191 -0.761 -5.122 1.00 95.88 86 TRP A C 1
ATOM 704 O O . TRP A 1 86 ? -3.609 -1.667 -5.845 1.00 95.88 86 TRP A O 1
ATOM 714 N N . ALA A 1 87 ? -3.578 0.507 -5.245 1.00 95.31 87 ALA A N 1
ATOM 715 C CA . ALA A 1 87 ? -4.205 0.984 -6.469 1.00 95.31 87 ALA A CA 1
ATOM 716 C C . ALA A 1 87 ? -3.152 1.023 -7.577 1.00 95.31 87 ALA A C 1
ATOM 718 O O . ALA A 1 87 ? -1.988 1.350 -7.330 1.00 95.31 87 ALA A O 1
ATOM 719 N N . ARG A 1 88 ? -3.551 0.662 -8.792 1.00 91.62 88 ARG A N 1
ATOM 720 C CA . ARG A 1 88 ? -2.618 0.517 -9.903 1.00 91.62 88 ARG A CA 1
ATOM 721 C C . ARG A 1 88 ? -3.231 0.901 -11.234 1.00 91.62 88 ARG A C 1
ATOM 723 O O . ARG A 1 88 ? -4.441 0.795 -11.436 1.00 91.62 88 ARG A O 1
ATOM 730 N N . ILE A 1 89 ? -2.359 1.235 -12.177 1.00 88.12 89 ILE A N 1
ATOM 731 C CA . ILE A 1 89 ? -2.745 1.361 -13.578 1.00 88.12 89 ILE A CA 1
ATOM 732 C C . ILE A 1 89 ? -3.245 0.011 -14.117 1.00 88.12 89 ILE A C 1
ATOM 734 O O . ILE A 1 89 ? -2.819 -1.071 -13.685 1.00 88.12 89 ILE A O 1
ATOM 738 N N . SER A 1 90 ? -4.169 0.082 -15.075 1.00 76.88 90 SER A N 1
ATOM 739 C CA . SER A 1 90 ? -4.729 -1.097 -15.734 1.00 76.88 90 SER A CA 1
ATOM 740 C C . SER A 1 90 ? -3.657 -1.855 -16.520 1.00 76.88 90 SER A C 1
ATOM 742 O O . SER A 1 90 ? -2.854 -1.257 -17.233 1.00 76.88 90 SER A O 1
ATOM 744 N N . SER A 1 91 ? -3.694 -3.188 -16.461 1.00 64.31 91 SER A N 1
ATOM 745 C CA . SER A 1 91 ? -2.777 -4.083 -17.186 1.00 64.31 91 SER A CA 1
ATOM 746 C C . SER A 1 91 ? -2.867 -3.981 -18.720 1.00 64.31 91 SER A C 1
ATOM 748 O O . SER A 1 91 ? -2.065 -4.599 -19.417 1.00 64.31 91 SER A O 1
ATOM 750 N N . GLY A 1 92 ? -3.841 -3.237 -19.261 1.00 56.41 92 GLY A N 1
ATOM 751 C CA . GLY A 1 92 ? -3.956 -2.953 -20.696 1.00 56.41 92 GLY A CA 1
ATOM 752 C C . GLY A 1 92 ? -2.932 -1.939 -21.221 1.00 56.41 92 GLY A C 1
ATOM 753 O O . GLY A 1 92 ? -2.653 -1.927 -22.419 1.00 56.41 92 GLY A O 1
ATOM 754 N N . ASP A 1 93 ? -2.336 -1.128 -20.342 1.00 53.59 93 ASP A N 1
ATOM 755 C CA . ASP A 1 93 ? -1.310 -0.140 -20.689 1.00 53.59 93 ASP A CA 1
ATOM 756 C C . ASP A 1 93 ? 0.067 -0.841 -20.709 1.00 53.59 93 ASP A C 1
ATOM 758 O O . ASP A 1 93 ? 0.841 -0.814 -19.753 1.00 53.59 93 ASP A O 1
ATOM 762 N N . LYS A 1 94 ? 0.335 -1.589 -21.789 1.00 49.75 94 LYS A N 1
ATOM 763 C CA . LYS A 1 94 ? 1.542 -2.416 -22.001 1.00 49.75 94 LYS A CA 1
ATOM 764 C C . LYS A 1 94 ? 2.814 -1.579 -22.232 1.00 49.75 94 LYS A C 1
ATOM 766 O O . LYS A 1 94 ? 3.428 -1.667 -23.290 1.00 49.75 94 LYS A O 1
ATOM 771 N N . ARG A 1 95 ? 3.220 -0.767 -21.257 1.00 53.09 95 ARG A N 1
ATOM 772 C CA . ARG A 1 95 ? 4.491 -0.011 -21.259 1.00 53.09 95 ARG A CA 1
ATOM 773 C C . ARG A 1 95 ? 5.455 -0.512 -20.180 1.00 53.09 95 ARG A C 1
ATOM 775 O O . ARG A 1 95 ? 6.057 0.271 -19.454 1.00 53.09 95 ARG A O 1
ATOM 782 N N . MET A 1 96 ? 5.523 -1.829 -20.010 1.00 55.19 96 MET A N 1
ATOM 783 C CA . MET A 1 96 ? 6.322 -2.486 -18.975 1.00 55.19 96 MET A CA 1
ATOM 784 C C . MET A 1 96 ? 7.223 -3.516 -19.653 1.00 55.19 96 MET A C 1
ATOM 786 O O . MET A 1 96 ? 6.851 -4.672 -19.832 1.00 55.19 96 MET A O 1
ATOM 790 N N . ASP A 1 97 ? 8.398 -3.062 -20.078 1.00 54.91 97 ASP A N 1
ATOM 791 C CA . ASP A 1 97 ? 9.233 -3.736 -21.081 1.00 54.91 97 ASP A CA 1
ATOM 792 C C . ASP A 1 97 ? 10.055 -4.929 -20.543 1.00 54.91 97 ASP A C 1
ATOM 794 O O . ASP A 1 97 ? 10.949 -5.403 -21.236 1.00 54.91 97 ASP A O 1
ATOM 798 N N . LYS A 1 98 ? 9.807 -5.413 -19.311 1.00 57.62 98 LYS A N 1
ATOM 799 C CA . LYS A 1 98 ? 10.641 -6.467 -18.679 1.00 57.62 98 LYS A CA 1
ATOM 800 C C . LYS A 1 98 ? 9.899 -7.557 -17.899 1.00 57.62 98 LYS A C 1
ATOM 802 O O . LYS A 1 98 ? 10.388 -8.673 -17.823 1.00 57.62 98 LYS A O 1
ATOM 807 N N . PHE A 1 99 ? 8.761 -7.256 -17.276 1.00 63.28 99 PHE A N 1
ATOM 808 C CA . PHE A 1 99 ? 7.867 -8.252 -16.671 1.00 63.28 99 PHE A CA 1
ATOM 809 C C . PHE A 1 99 ? 6.481 -7.632 -16.464 1.00 63.28 99 PHE A C 1
ATOM 811 O O . PHE A 1 99 ? 6.346 -6.410 -16.430 1.00 63.28 99 PHE A O 1
ATOM 818 N N . ASN A 1 100 ? 5.444 -8.467 -16.339 1.00 63.41 100 ASN A N 1
ATOM 819 C CA . ASN A 1 100 ? 4.072 -8.011 -16.103 1.00 63.41 100 ASN A CA 1
ATOM 820 C C . ASN A 1 100 ? 3.696 -8.201 -14.625 1.00 63.41 100 ASN A C 1
ATOM 822 O O . ASN A 1 100 ? 3.217 -9.278 -14.265 1.00 63.41 100 ASN A O 1
ATOM 826 N N . PRO A 1 101 ? 3.914 -7.196 -13.766 1.00 58.84 101 PRO A N 1
ATOM 827 C CA . PRO A 1 101 ? 3.602 -7.306 -12.349 1.00 58.84 101 PRO A CA 1
ATOM 828 C C . PRO A 1 101 ? 2.105 -7.471 -12.111 1.00 58.84 101 PRO A C 1
ATOM 830 O O . PRO A 1 101 ? 1.290 -6.629 -12.494 1.00 58.84 101 PRO A O 1
ATOM 833 N N . ALA A 1 102 ? 1.741 -8.546 -11.428 1.00 70.31 102 ALA A N 1
ATOM 834 C CA . ALA A 1 102 ? 0.436 -8.791 -10.842 1.00 70.31 102 ALA A CA 1
ATOM 835 C C . ALA A 1 102 ? 0.508 -8.462 -9.337 1.00 70.31 102 ALA A C 1
ATOM 837 O O . ALA A 1 102 ? 1.096 -7.455 -8.955 1.00 70.31 102 ALA A O 1
ATOM 838 N N . THR A 1 103 ? -0.113 -9.268 -8.473 1.00 65.94 103 THR A N 1
ATOM 839 C CA . THR A 1 103 ? -0.063 -9.066 -7.015 1.00 65.94 103 THR A CA 1
ATOM 840 C C . THR A 1 103 ? 1.321 -9.373 -6.438 1.00 65.94 103 THR A C 1
ATOM 842 O O . THR A 1 103 ? 1.765 -8.677 -5.530 1.00 65.94 103 THR A O 1
ATOM 845 N N . CYS A 1 104 ? 1.994 -10.415 -6.940 1.00 67.56 104 CYS A N 1
ATOM 846 C CA . CYS A 1 104 ? 3.202 -10.957 -6.316 1.00 67.56 104 CYS A CA 1
ATOM 847 C C . CYS A 1 104 ? 4.435 -10.075 -6.490 1.00 67.56 104 CYS A C 1
ATOM 849 O O . CYS A 1 104 ? 5.248 -9.881 -5.586 1.00 67.56 104 CYS A O 1
ATOM 851 N N . GLU A 1 105 ? 4.521 -9.468 -7.656 1.00 78.62 105 GLU A N 1
ATOM 852 C CA . GLU A 1 105 ? 5.623 -8.614 -8.034 1.00 78.62 105 GLU A CA 1
ATOM 853 C C . GLU A 1 105 ? 5.563 -7.277 -7.290 1.00 78.62 105 GLU A C 1
ATOM 855 O O . GLU A 1 105 ? 6.609 -6.730 -6.949 1.00 78.62 105 GLU A O 1
ATOM 860 N N . LEU A 1 106 ? 4.360 -6.800 -6.934 1.00 76.19 106 LEU A N 1
ATOM 861 C CA . LEU A 1 106 ? 4.182 -5.599 -6.110 1.00 76.19 106 LEU A CA 1
ATOM 862 C C . LEU A 1 106 ? 4.763 -5.730 -4.703 1.00 76.19 106 LEU A C 1
ATOM 864 O O . LEU A 1 106 ? 4.913 -4.703 -4.050 1.00 76.19 106 LEU A O 1
ATOM 868 N N . PHE A 1 107 ? 5.106 -6.941 -4.252 1.00 79.44 107 PHE A N 1
ATOM 869 C CA . PHE A 1 107 ? 5.813 -7.179 -2.994 1.00 79.44 107 PHE A CA 1
ATOM 870 C C . PHE A 1 107 ? 7.229 -7.747 -3.170 1.00 79.44 107 PHE A C 1
ATOM 872 O O . PHE A 1 107 ? 7.876 -8.115 -2.186 1.00 79.44 107 PHE A O 1
ATOM 879 N N . GLY A 1 108 ? 7.738 -7.776 -4.406 1.00 79.06 108 GLY A N 1
ATOM 880 C CA . GLY A 1 108 ? 9.128 -8.116 -4.712 1.00 79.06 108 GLY A CA 1
ATOM 881 C C . GLY A 1 108 ? 9.359 -9.579 -5.073 1.00 79.06 108 GLY A C 1
ATOM 882 O O . GLY A 1 108 ? 10.507 -9.983 -5.244 1.00 79.06 108 GLY A O 1
ATOM 883 N N . HIS A 1 109 ? 8.300 -10.381 -5.225 1.00 85.44 109 HIS A N 1
ATOM 884 C CA . HIS A 1 109 ? 8.419 -11.703 -5.831 1.00 85.44 109 HIS A CA 1
ATOM 885 C C . HIS A 1 109 ? 8.362 -11.558 -7.352 1.00 85.44 109 HIS A C 1
ATOM 887 O O . HIS A 1 109 ? 7.291 -11.543 -7.950 1.00 85.44 109 HIS A O 1
ATOM 893 N N . LEU A 1 110 ? 9.537 -11.400 -7.958 1.00 85.19 110 LEU A N 1
ATOM 894 C CA . LEU A 1 110 ? 9.694 -11.158 -9.388 1.00 85.19 110 LEU A CA 1
ATOM 895 C C . LEU A 1 110 ? 9.805 -12.480 -10.149 1.00 85.19 110 LEU A C 1
ATOM 897 O O . LEU A 1 110 ? 10.696 -13.284 -9.875 1.00 85.19 110 LEU A O 1
ATOM 901 N N . VAL A 1 111 ? 8.919 -12.685 -11.123 1.00 82.38 111 VAL A N 1
ATOM 902 C CA . VAL A 1 111 ? 8.945 -13.852 -12.010 1.00 82.38 111 VAL A CA 1
ATOM 903 C C . VAL A 1 111 ? 9.439 -13.426 -13.388 1.00 82.38 111 VAL A C 1
ATOM 905 O O . VAL A 1 111 ? 8.799 -12.621 -14.062 1.00 82.38 111 VAL A O 1
ATOM 908 N N . PHE A 1 112 ? 10.555 -14.010 -13.822 1.00 83.31 112 PHE A N 1
ATOM 909 C CA . PHE A 1 112 ? 11.133 -13.789 -15.148 1.00 83.31 112 PHE A CA 1
ATOM 910 C C . PHE A 1 112 ? 10.904 -15.018 -16.016 1.00 83.31 112 PHE A C 1
ATOM 912 O O . PHE A 1 112 ? 11.104 -16.149 -15.568 1.00 83.31 112 PHE A O 1
ATOM 919 N N . LYS A 1 113 ? 10.453 -14.799 -17.252 1.00 81.12 113 LYS A N 1
ATOM 920 C CA . LYS A 1 113 ? 10.207 -15.887 -18.209 1.00 81.12 113 LYS A CA 1
ATOM 921 C C . LYS A 1 113 ? 11.403 -16.120 -19.118 1.00 81.12 113 LYS A C 1
ATOM 923 O O . LYS A 1 113 ? 11.585 -17.239 -19.589 1.00 81.12 113 LYS A O 1
ATOM 928 N N . ASP A 1 114 ? 12.197 -15.080 -19.344 1.00 85.31 114 ASP A N 1
ATOM 929 C CA . ASP A 1 114 ? 13.373 -15.123 -20.191 1.00 85.31 114 ASP A CA 1
ATOM 930 C C . ASP A 1 114 ? 14.672 -14.990 -19.377 1.00 85.31 114 ASP A C 1
ATOM 932 O O . ASP A 1 114 ? 14.764 -14.267 -18.380 1.00 85.31 114 ASP A O 1
ATOM 936 N N . LYS A 1 115 ? 15.704 -15.724 -19.804 1.00 88.94 115 LYS A N 1
ATOM 937 C CA . LYS A 1 115 ? 17.010 -15.737 -19.133 1.00 88.94 115 LYS A CA 1
ATOM 938 C C . LYS A 1 115 ? 17.754 -14.412 -19.306 1.00 88.94 115 LYS A C 1
ATOM 940 O O . LYS A 1 115 ? 18.487 -14.005 -18.404 1.00 88.94 115 LYS A O 1
ATOM 945 N N . THR A 1 116 ? 17.592 -13.763 -20.452 1.00 87.69 116 THR A N 1
ATOM 946 C CA . THR A 1 116 ? 18.186 -12.457 -20.751 1.00 87.69 116 THR A CA 1
ATOM 947 C C . THR A 1 116 ? 17.535 -11.391 -19.881 1.00 87.69 116 THR A C 1
ATOM 949 O O . THR A 1 116 ? 18.253 -10.674 -19.192 1.00 87.69 116 THR A O 1
ATOM 952 N N . GLU A 1 117 ? 16.199 -11.380 -19.778 1.00 85.12 117 GLU A N 1
ATOM 953 C CA . GLU A 1 117 ? 15.465 -10.505 -18.846 1.00 85.12 117 GLU A CA 1
ATOM 954 C C . GLU A 1 117 ? 15.982 -10.641 -17.407 1.00 85.12 117 GLU A C 1
ATOM 956 O O . GLU A 1 117 ? 16.284 -9.639 -16.761 1.00 85.12 117 GLU A O 1
ATOM 961 N N . PHE A 1 118 ? 16.147 -11.877 -16.921 1.00 87.38 118 PHE A N 1
ATOM 962 C CA . PHE A 1 118 ? 16.712 -12.136 -15.593 1.00 87.38 118 PHE A CA 1
ATOM 963 C C . PHE A 1 118 ? 18.162 -11.645 -15.448 1.00 87.38 118 PHE A C 1
ATOM 965 O O . PHE A 1 118 ? 18.554 -11.193 -14.377 1.00 87.38 118 PHE A O 1
ATOM 972 N N . SER A 1 119 ? 18.970 -11.733 -16.505 1.00 90.19 119 SER A N 1
ATOM 973 C CA . SER A 1 119 ? 20.391 -11.354 -16.458 1.00 90.19 119 SER A CA 1
ATOM 974 C C . SER A 1 119 ? 20.607 -9.839 -16.558 1.00 90.19 119 SER A C 1
ATOM 976 O O . SER A 1 119 ? 21.616 -9.329 -16.077 1.00 90.19 119 SER A O 1
ATOM 978 N N . GLU A 1 120 ? 19.673 -9.117 -17.179 1.00 90.44 120 GLU A N 1
ATOM 979 C CA . GLU A 1 120 ? 19.756 -7.672 -17.433 1.00 90.44 120 GLU A CA 1
ATOM 980 C C . GLU A 1 120 ? 18.914 -6.826 -16.469 1.00 90.44 120 GLU A C 1
ATOM 982 O O . GLU A 1 120 ? 18.967 -5.587 -16.497 1.00 90.44 120 GLU A O 1
ATOM 987 N N . VAL A 1 121 ? 18.070 -7.456 -15.648 1.00 89.69 121 VAL A N 1
ATOM 988 C CA . VAL A 1 121 ? 17.274 -6.732 -14.663 1.00 89.69 121 VAL A CA 1
ATOM 989 C C . VAL A 1 121 ? 18.185 -6.130 -13.595 1.00 89.69 121 VAL A C 1
ATOM 991 O O . VAL A 1 121 ? 19.084 -6.767 -13.055 1.00 89.69 121 VAL A O 1
ATOM 994 N N . THR A 1 122 ? 17.937 -4.866 -13.274 1.00 92.06 122 THR A N 1
ATOM 995 C CA . THR A 1 122 ? 18.612 -4.154 -12.186 1.00 92.06 122 THR A CA 1
ATOM 996 C C . THR A 1 122 ? 17.593 -3.724 -11.146 1.00 92.06 122 THR A C 1
ATOM 998 O O . THR A 1 122 ? 16.424 -3.500 -11.478 1.00 92.06 122 THR A O 1
ATOM 1001 N N . GLU A 1 123 ? 18.033 -3.532 -9.905 1.00 90.81 123 GLU A N 1
ATOM 1002 C CA . GLU A 1 123 ? 17.188 -2.997 -8.831 1.00 90.81 123 GLU A CA 1
ATOM 1003 C C . GLU A 1 123 ? 16.503 -1.689 -9.250 1.00 90.81 123 GLU A C 1
ATOM 1005 O O . GLU A 1 123 ? 15.293 -1.550 -9.109 1.00 90.81 123 GLU A O 1
ATOM 1010 N N . ASN A 1 124 ? 17.241 -0.776 -9.890 1.00 92.50 124 ASN A N 1
ATOM 1011 C CA . ASN A 1 124 ? 16.687 0.476 -10.409 1.00 92.50 124 ASN A CA 1
ATOM 1012 C C . ASN A 1 124 ? 15.553 0.248 -11.417 1.00 92.50 124 ASN A C 1
ATOM 1014 O O . ASN A 1 124 ? 14.544 0.953 -11.379 1.00 92.50 124 ASN A O 1
ATOM 1018 N N . SER A 1 125 ? 15.696 -0.735 -12.313 1.00 89.94 125 SER A N 1
ATOM 1019 C CA . SER A 1 125 ? 14.643 -1.049 -13.283 1.00 89.94 125 SER A CA 1
ATOM 1020 C C . SER A 1 125 ? 13.393 -1.633 -12.620 1.00 89.94 125 SER A C 1
ATOM 1022 O O . SER A 1 125 ? 12.286 -1.255 -12.992 1.00 89.94 125 SER A O 1
ATOM 1024 N N . VAL A 1 126 ? 13.556 -2.474 -11.592 1.00 89.81 126 VAL A N 1
ATOM 1025 C CA . VAL A 1 126 ? 12.444 -3.030 -10.805 1.00 89.81 126 VAL A CA 1
ATOM 1026 C C . VAL A 1 126 ? 11.739 -1.928 -10.023 1.00 89.81 126 VAL A C 1
ATOM 1028 O O . VAL A 1 126 ? 10.527 -1.779 -10.132 1.00 89.81 126 VAL A O 1
ATOM 1031 N N . THR A 1 127 ? 12.495 -1.126 -9.275 1.00 91.31 127 THR A N 1
ATOM 1032 C CA . THR A 1 127 ? 11.985 -0.002 -8.480 1.00 91.31 127 THR A CA 1
ATOM 1033 C C . THR A 1 127 ? 11.177 0.950 -9.350 1.00 91.31 127 THR A C 1
ATOM 1035 O O . THR A 1 127 ? 10.078 1.343 -8.963 1.00 91.31 127 THR A O 1
ATOM 1038 N N . LYS A 1 128 ? 11.674 1.269 -10.551 1.00 90.62 128 LYS A N 1
ATOM 1039 C CA . LYS A 1 128 ? 10.951 2.100 -11.514 1.00 90.62 128 LYS A CA 1
ATOM 1040 C C . LYS A 1 128 ? 9.637 1.454 -11.958 1.00 90.62 128 LYS A C 1
ATOM 1042 O O . LYS A 1 128 ? 8.604 2.099 -11.868 1.00 90.62 128 LYS A O 1
ATOM 1047 N N . ILE A 1 129 ? 9.661 0.183 -12.363 1.00 88.31 129 ILE A N 1
ATOM 1048 C CA . ILE A 1 129 ? 8.464 -0.565 -12.781 1.00 88.31 129 ILE A CA 1
ATOM 1049 C C . ILE A 1 129 ? 7.388 -0.549 -11.684 1.00 88.31 129 ILE A C 1
ATOM 1051 O O . ILE A 1 129 ? 6.252 -0.139 -11.919 1.00 88.31 129 ILE A O 1
ATOM 1055 N N . LEU A 1 130 ? 7.759 -0.939 -10.464 1.00 91.06 130 LEU A N 1
ATOM 1056 C CA . LEU A 1 130 ? 6.843 -1.019 -9.325 1.00 91.06 130 LEU A CA 1
ATOM 1057 C C . LEU A 1 130 ? 6.262 0.351 -8.943 1.00 91.06 130 LEU A C 1
ATOM 1059 O O . LEU A 1 130 ? 5.070 0.469 -8.635 1.00 91.06 130 LEU A O 1
ATOM 1063 N N . LYS A 1 131 ? 7.094 1.393 -9.015 1.00 92.12 131 LYS A N 1
ATOM 1064 C CA . LYS A 1 131 ? 6.688 2.776 -8.783 1.00 92.12 131 LYS A CA 1
ATOM 1065 C C . LYS A 1 131 ? 5.714 3.264 -9.856 1.00 92.12 131 LYS A C 1
ATOM 1067 O O . LYS A 1 131 ? 4.621 3.704 -9.512 1.00 92.12 131 LYS A O 1
ATOM 1072 N N . ASP A 1 132 ? 6.064 3.130 -11.132 1.00 90.19 132 ASP A N 1
ATOM 1073 C CA . ASP A 1 132 ? 5.282 3.645 -12.265 1.00 90.19 132 ASP A CA 1
ATOM 1074 C C . ASP A 1 132 ? 3.862 3.051 -12.304 1.00 90.19 132 ASP A C 1
ATOM 1076 O O . ASP A 1 132 ? 2.901 3.728 -12.675 1.00 90.19 132 ASP A O 1
ATOM 1080 N N . ILE A 1 133 ? 3.700 1.802 -11.860 1.00 90.19 133 ILE A N 1
ATOM 1081 C CA . ILE A 1 133 ? 2.394 1.132 -11.837 1.00 90.19 133 ILE A CA 1
ATOM 1082 C C . ILE A 1 133 ? 1.468 1.648 -10.745 1.00 90.19 133 ILE A C 1
ATOM 1084 O O . ILE A 1 133 ? 0.249 1.589 -10.909 1.00 90.19 133 ILE A O 1
ATOM 1088 N N . THR A 1 134 ? 2.022 2.115 -9.632 1.00 94.06 134 THR A N 1
ATOM 1089 C CA . THR A 1 134 ? 1.243 2.421 -8.428 1.00 94.06 134 THR A CA 1
ATOM 1090 C C . THR A 1 134 ? 1.159 3.913 -8.142 1.00 94.06 134 THR A C 1
ATOM 1092 O O . THR A 1 134 ? 0.112 4.375 -7.705 1.00 94.06 134 THR A O 1
ATOM 1095 N N . GLU A 1 135 ? 2.203 4.694 -8.432 1.00 94.50 135 GLU A N 1
ATOM 1096 C CA . GLU A 1 135 ? 2.323 6.091 -7.997 1.00 94.50 135 GLU A CA 1
ATOM 1097 C C . GLU A 1 135 ? 1.189 6.975 -8.521 1.00 94.50 135 GLU A C 1
ATOM 1099 O O . GLU A 1 135 ? 0.533 7.659 -7.739 1.00 94.50 135 GLU A O 1
ATOM 1104 N N . SER A 1 136 ? 0.906 6.933 -9.824 1.00 93.81 136 SER A N 1
ATOM 1105 C CA . SER A 1 136 ? -0.142 7.773 -10.421 1.00 93.81 136 SER A CA 1
ATOM 1106 C C . SER A 1 136 ? -1.529 7.469 -9.846 1.00 93.81 136 SER A C 1
ATOM 1108 O O . SER A 1 136 ? -2.279 8.381 -9.505 1.00 93.81 136 SER A O 1
ATOM 1110 N N . SER A 1 137 ? -1.852 6.182 -9.690 1.00 94.62 137 SER A N 1
ATOM 1111 C CA . SER A 1 137 ? -3.129 5.731 -9.130 1.00 94.62 137 SER A CA 1
ATOM 1112 C C . SER A 1 137 ? -3.226 6.023 -7.637 1.00 94.62 137 SER A C 1
ATOM 1114 O O . SER A 1 137 ? -4.288 6.414 -7.167 1.00 94.62 137 SER A O 1
ATOM 1116 N N . PHE A 1 138 ? -2.122 5.883 -6.904 1.00 96.25 138 PHE A N 1
ATOM 1117 C CA . PHE A 1 138 ? -2.026 6.221 -5.490 1.00 96.25 138 PHE A CA 1
ATOM 1118 C C . PHE A 1 138 ? -2.294 7.713 -5.255 1.00 96.25 138 PHE A C 1
ATOM 1120 O O . PHE A 1 138 ? -3.174 8.058 -4.469 1.00 96.25 138 PHE A O 1
ATOM 1127 N N . LEU A 1 139 ? -1.590 8.591 -5.978 1.00 96.44 139 LEU A N 1
ATOM 1128 C CA . LEU A 1 139 ? -1.748 10.044 -5.863 1.00 96.44 139 LEU A CA 1
ATOM 1129 C C . LEU A 1 139 ? -3.161 10.499 -6.243 1.00 96.44 139 LEU A C 1
ATOM 1131 O O . LEU A 1 139 ? -3.703 11.406 -5.614 1.00 96.44 139 LEU A O 1
ATOM 1135 N N . LEU A 1 140 ? -3.778 9.850 -7.236 1.00 96.44 140 LEU A N 1
ATOM 1136 C CA . LEU A 1 140 ? -5.142 10.155 -7.670 1.00 96.44 140 LEU A CA 1
ATOM 1137 C C . LEU A 1 140 ? -6.179 9.932 -6.559 1.00 96.44 140 LEU A C 1
ATOM 1139 O O . LEU A 1 140 ? -7.148 10.683 -6.476 1.00 96.44 140 LEU A O 1
ATOM 1143 N N . ILE A 1 141 ? -5.989 8.908 -5.722 1.00 96.88 141 ILE A N 1
ATOM 1144 C CA . ILE A 1 141 ? -6.973 8.517 -4.701 1.00 96.88 141 ILE A CA 1
ATOM 1145 C C . ILE A 1 141 ? -6.605 8.944 -3.284 1.00 96.88 141 ILE A C 1
ATOM 1147 O O . ILE A 1 141 ? -7.432 8.795 -2.390 1.00 96.88 141 ILE A O 1
ATOM 1151 N N . GLU A 1 142 ? -5.392 9.448 -3.045 1.00 96.62 142 GLU A N 1
ATOM 1152 C CA . GLU A 1 142 ? -4.878 9.692 -1.691 1.00 96.62 142 GLU A CA 1
ATOM 1153 C C . GLU A 1 142 ? -5.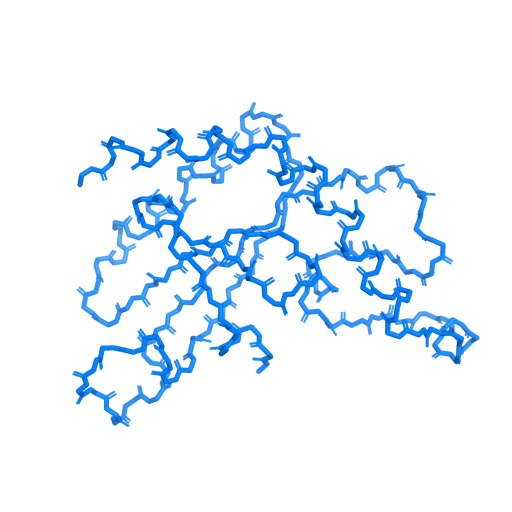841 10.556 -0.859 1.00 96.62 142 GLU A C 1
ATOM 1155 O O . GLU A 1 142 ? -6.208 10.186 0.258 1.00 96.62 142 GLU A O 1
ATOM 1160 N N . ASN A 1 143 ? -6.330 11.665 -1.420 1.00 96.75 143 ASN A N 1
ATOM 1161 C CA . ASN A 1 143 ? -7.254 12.552 -0.713 1.00 96.75 143 ASN A CA 1
ATOM 1162 C C . ASN A 1 143 ? -8.637 11.920 -0.481 1.00 96.75 143 ASN A C 1
ATOM 1164 O O . ASN A 1 143 ? -9.226 12.101 0.583 1.00 96.75 143 ASN A O 1
ATOM 1168 N N . ASP A 1 144 ? -9.145 11.153 -1.444 1.00 96.81 144 ASP A N 1
ATOM 1169 C CA . ASP A 1 144 ? -10.421 10.449 -1.306 1.00 96.81 144 ASP A CA 1
ATOM 1170 C C . ASP A 1 144 ? -10.343 9.405 -0.191 1.00 96.81 144 ASP A C 1
ATOM 1172 O O . ASP A 1 144 ? -11.203 9.379 0.688 1.00 96.81 144 ASP A O 1
ATOM 1176 N N . ILE A 1 145 ? -9.270 8.607 -0.168 1.00 96.56 145 ILE A N 1
ATOM 1177 C CA . ILE A 1 145 ? -9.016 7.631 0.895 1.00 96.56 145 ILE A CA 1
ATOM 1178 C C . ILE A 1 145 ? -8.905 8.322 2.250 1.00 96.56 145 ILE A C 1
ATOM 1180 O O . ILE A 1 145 ? -9.507 7.857 3.215 1.00 96.56 145 ILE A O 1
ATOM 1184 N N . LYS A 1 146 ? -8.183 9.444 2.337 1.00 95.75 146 LYS A N 1
ATOM 1185 C CA . LYS A 1 146 ? -8.117 10.229 3.574 1.00 95.75 146 LYS A CA 1
ATOM 1186 C C . LYS A 1 146 ? -9.523 10.593 4.055 1.00 95.75 146 LYS A C 1
ATOM 1188 O O . LYS A 1 146 ? -9.863 10.344 5.206 1.00 95.75 146 LYS A O 1
ATOM 1193 N N . ASN A 1 147 ? -10.367 11.107 3.164 1.00 95.06 147 ASN A N 1
ATOM 1194 C CA . ASN A 1 147 ? -11.725 11.527 3.503 1.00 95.06 147 ASN A CA 1
ATOM 1195 C C . ASN A 1 147 ? -12.650 10.368 3.901 1.00 95.06 147 ASN A C 1
ATOM 1197 O O . ASN A 1 147 ? -13.530 10.577 4.736 1.00 95.06 147 ASN A O 1
ATOM 1201 N N . LEU A 1 148 ? -12.440 9.156 3.370 1.00 94.38 148 LEU A N 1
ATOM 1202 C CA . LEU A 1 148 ? -13.196 7.970 3.793 1.00 94.38 148 LEU A CA 1
ATOM 1203 C C . LEU A 1 148 ? -13.029 7.686 5.289 1.00 94.38 148 LEU A C 1
ATOM 1205 O O . LEU A 1 148 ? -13.985 7.252 5.926 1.00 94.38 148 LEU A O 1
ATOM 1209 N N . TYR A 1 149 ? -11.845 7.944 5.849 1.00 94.38 149 TYR A N 1
ATOM 1210 C CA . TYR A 1 149 ? -11.507 7.578 7.226 1.00 94.38 149 TYR A CA 1
ATOM 1211 C C . TYR A 1 149 ? -11.503 8.747 8.217 1.00 94.38 149 TYR A C 1
ATOM 1213 O O . TYR A 1 149 ? -11.421 8.503 9.417 1.00 94.38 149 TYR A O 1
ATOM 1221 N N . LEU A 1 150 ? -11.676 9.997 7.767 1.00 87.06 150 LEU A N 1
ATOM 1222 C CA . LEU A 1 150 ? -11.786 11.160 8.664 1.00 87.06 150 LEU A CA 1
ATOM 1223 C C . LEU A 1 150 ? -12.983 11.084 9.626 1.00 87.06 150 LEU A C 1
ATOM 1225 O O . LEU A 1 150 ? -12.923 11.661 10.707 1.00 87.06 150 LEU A O 1
ATOM 1229 N N . ASN A 1 151 ? -14.053 10.382 9.239 1.00 71.06 151 ASN A N 1
ATOM 1230 C CA . ASN A 1 151 ? -15.310 10.319 9.994 1.00 71.06 151 ASN A CA 1
ATOM 1231 C C . ASN A 1 151 ? -15.612 8.931 10.577 1.00 71.06 151 ASN A C 1
ATOM 1233 O O . ASN A 1 151 ? -16.718 8.702 11.066 1.00 71.06 151 ASN A O 1
ATOM 1237 N N . ILE A 1 152 ? -14.672 7.989 10.487 1.00 67.50 152 ILE A N 1
ATOM 1238 C CA . ILE A 1 152 ? -14.851 6.647 11.042 1.00 67.50 152 ILE A CA 1
ATOM 1239 C C . ILE A 1 152 ? -14.284 6.677 12.460 1.00 67.50 152 ILE A C 1
ATOM 1241 O O . ILE A 1 152 ? -13.071 6.609 12.647 1.00 67.50 152 ILE A O 1
ATOM 1245 N N . SER A 1 153 ? -15.188 6.868 13.426 1.00 48.50 153 SER A N 1
ATOM 1246 C CA . SER A 1 153 ? -14.942 6.830 14.875 1.00 48.50 153 SER A CA 1
ATOM 1247 C C . SER A 1 153 ? -14.870 5.404 15.403 1.00 48.50 153 SER A C 1
ATOM 1249 O O . SER A 1 153 ? -15.826 4.649 15.094 1.00 48.50 153 SER A O 1
#

Sequence (153 aa):
MYLEYCDIEYFSGPCYKIIDYPSKGFVFVLKSGDSLSSFVKTVFIMINYLQQKNIPHNIFLTRALTKDLNTGDFNDLRNCVRVFIWARISSGDKRMDKFNPATCELFGHLVFKDKTEFSEVTENSVTKILKDITESSFLLIENDIKNLYLNIS

InterPro domains:
  IPR026506 GDP-L-galactose/GDP-D-glucose phosphorylase [PTHR20884] (15-147)
  IPR058865 GDPGP1-like, C-terminal domain [PF26216] (16-137)

Foldseek 3Di:
DCVLEADWADAFAQKIWGDPALATWIKGKDEPPDDPVVSVVLVVLVVVVCVVVVFDKAKDKDFHAQPRYDPPCPVDRGRMMMIIMFGWDDQVPPPLPQARDDRCLLVPPDDGPDPVSVVPDDPVSSSCNSNNGGVVRCVVCSVVSNVSRNPPD

Organism: NCBI:txid742174

pLDDT: mean 85.47, std 13.36, range [48.5, 97.94]

Secondary structure (DSSP, 8-state):
-GGGT--EEEEETTEEEE-SSSS--EEEEEPTTS-HHHHHHHHHHHHHHHHHTT--EEEEEEEE-GGGS-TT--S-TT-EEEEEEEE---TT----SS----TTGGGT----SSHHHHHH--HHHHHHHHHHHHHHHHHHHHHHHHHHHTT--